Protein AF-A0ABD2MLT6-F1 (afdb_monomer)

pLDDT: mean 93.24, std 11.41, range [34.53, 98.81]

Secondary structure (DSSP, 8-state):
--SS---GGGSGGGTT-S--EE-SSS---TTT-EEEETTEEEE--EETTEE-GGGTTS-HHHHHHHHHHHHHHTS-TTS---------TTS---TTSSS---HHHHGGGTT---HHHHHH-

Radius of gyration: 16.27 Å; Cα contacts (8 Å, |Δi|>4): 148; chains: 1; bounding box: 44×30×43 Å

Organism: NCBI:txid559131

Foldseek 3Di:
DDDDPPDLCNFVVNVPDVWDWAFDDLAAAQAQQWADDPNDIDRGTDTGPDGPNVRHRPGNQVVLVVVVVVCVVVDDPVDDDDDDRDGPPPAFHDPVGGQDDDVVQLVVVPVDPPPVVSSND

InterPro domains:
  IPR000917 Sulfatase, N-terminal [PF00884] (14-111)
  IPR017850 Alkaline-phosphatase-like, core domain superfamily [G3DSA:3.40.720.10] (1-121)
  IPR017850 Alkaline-phosphatase-like, core domain superfamily [SSF53649] (8-119)
  IPR047115 Arylsulfatase B [PTHR10342] (4-121)

Structure (mmCIF, N/CA/C/O backbone):
data_AF-A0ABD2MLT6-F1
#
_entry.id   AF-A0ABD2MLT6-F1
#
loop_
_atom_site.group_PDB
_atom_site.id
_atom_site.type_symbol
_atom_site.label_atom_id
_atom_site.label_alt_id
_atom_site.label_comp_id
_atom_site.label_asym_id
_atom_site.label_entity_id
_atom_site.label_seq_id
_atom_site.pdbx_PDB_ins_code
_atom_site.Cartn_x
_atom_site.Cartn_y
_atom_site.Cartn_z
_atom_site.occupancy
_atom_site.B_iso_or_equiv
_atom_site.auth_seq_id
_atom_site.auth_comp_id
_atom_site.auth_asym_id
_atom_site.auth_atom_id
_atom_site.pdbx_PDB_model_num
ATOM 1 N N . MET A 1 1 ? 18.871 13.186 5.892 1.00 34.53 1 MET A N 1
ATOM 2 C CA . MET A 1 1 ? 17.819 14.080 6.422 1.00 34.53 1 MET A CA 1
ATOM 3 C C . MET A 1 1 ? 17.068 14.637 5.230 1.00 34.53 1 MET A C 1
ATOM 5 O O . MET A 1 1 ? 17.666 15.389 4.478 1.00 34.53 1 MET A O 1
ATOM 9 N N . ALA A 1 2 ? 15.818 14.238 5.018 1.00 37.19 2 ALA A N 1
ATOM 10 C CA . ALA A 1 2 ? 14.975 14.805 3.973 1.00 37.19 2 ALA A CA 1
ATOM 11 C C . ALA A 1 2 ? 13.515 14.880 4.432 1.00 37.19 2 ALA A C 1
ATOM 13 O O . ALA A 1 2 ? 13.012 13.946 5.052 1.00 37.19 2 ALA A O 1
ATOM 14 N N . SER A 1 3 ? 12.860 15.969 4.023 1.00 41.38 3 SER A N 1
ATOM 15 C CA . SER A 1 3 ? 11.417 16.247 4.054 1.00 41.38 3 SER A CA 1
ATOM 16 C C . SER A 1 3 ? 10.797 16.602 5.415 1.00 41.38 3 SER A C 1
ATOM 18 O O . SER A 1 3 ? 11.224 16.139 6.469 1.00 41.38 3 SER A O 1
ATOM 20 N N . GLY A 1 4 ? 9.829 17.527 5.385 1.00 46.88 4 GLY A N 1
ATOM 21 C CA . GLY A 1 4 ? 9.171 18.105 6.557 1.00 46.88 4 GLY A CA 1
ATOM 22 C C . GLY A 1 4 ? 8.715 17.035 7.543 1.00 46.88 4 GLY A C 1
ATOM 23 O O . GLY A 1 4 ? 8.157 16.019 7.146 1.00 46.88 4 GLY A O 1
ATOM 24 N N . LYS A 1 5 ? 8.995 17.258 8.831 1.00 55.12 5 LYS A N 1
ATOM 25 C CA . LYS A 1 5 ? 8.727 16.298 9.907 1.00 55.12 5 LYS A CA 1
ATOM 26 C C . LYS A 1 5 ? 7.278 15.809 9.816 1.00 55.12 5 LYS A C 1
ATOM 28 O O . LYS A 1 5 ? 6.364 16.549 10.178 1.00 55.12 5 LYS A O 1
ATOM 33 N N . LEU A 1 6 ? 7.084 14.576 9.349 1.00 67.62 6 LEU A N 1
ATOM 34 C CA . LEU A 1 6 ? 5.815 13.862 9.421 1.00 67.62 6 LEU A CA 1
ATOM 35 C C . LEU A 1 6 ? 5.472 13.723 10.906 1.00 67.62 6 LEU A C 1
ATOM 37 O O . LEU A 1 6 ? 6.044 12.908 11.629 1.00 67.62 6 LEU A O 1
ATOM 41 N N . GLN A 1 7 ? 4.617 14.618 11.397 1.00 83.75 7 GLN A N 1
ATOM 42 C CA . GLN A 1 7 ? 4.140 14.569 12.768 1.00 83.75 7 GLN A CA 1
ATOM 43 C C . GLN A 1 7 ? 3.046 13.520 12.857 1.00 83.75 7 GLN A C 1
ATOM 45 O O . GLN A 1 7 ? 2.227 13.378 11.951 1.00 83.75 7 GLN A O 1
ATOM 50 N N . LYS A 1 8 ? 2.991 12.829 13.994 1.00 89.25 8 LYS A N 1
ATOM 51 C CA . LYS A 1 8 ? 1.947 11.846 14.298 1.00 89.25 8 LYS A CA 1
ATOM 52 C C . LYS A 1 8 ? 0.540 12.398 14.024 1.00 89.25 8 LYS A C 1
ATOM 54 O O . LYS A 1 8 ? -0.285 11.704 13.447 1.00 89.25 8 LYS A O 1
ATOM 59 N N . THR A 1 9 ? 0.308 13.674 14.325 1.00 93.81 9 THR A N 1
ATOM 60 C CA . THR A 1 9 ? -0.954 14.398 14.093 1.00 93.81 9 THR A CA 1
ATOM 61 C C . THR A 1 9 ? -1.349 14.562 12.622 1.00 93.81 9 THR A C 1
ATOM 63 O O . THR A 1 9 ? -2.489 14.917 12.339 1.00 93.81 9 THR A O 1
ATOM 66 N N . TYR A 1 10 ? -0.447 14.328 11.668 1.00 93.81 10 TYR A N 1
ATOM 67 C CA . TYR A 1 10 ? -0.748 14.381 10.233 1.00 93.81 10 TYR A CA 1
ATOM 68 C C . TYR A 1 10 ? -1.042 13.005 9.630 1.00 93.81 10 TYR A C 1
ATOM 70 O O . TYR A 1 10 ? -1.421 12.929 8.467 1.00 93.81 10 TYR A O 1
ATOM 78 N N . THR A 1 11 ? -0.893 11.930 10.405 1.00 95.62 11 THR A N 1
ATOM 79 C CA . THR A 1 11 ? -1.120 10.562 9.923 1.00 95.62 11 THR A CA 1
ATOM 80 C C . THR A 1 11 ? -2.610 10.188 9.963 1.00 95.62 11 THR A C 1
ATOM 82 O O . THR A 1 11 ? -3.360 10.761 10.760 1.00 95.62 11 THR A O 1
ATOM 85 N N . PRO A 1 12 ? -3.070 9.235 9.129 1.00 97.38 12 PRO A N 1
ATOM 86 C CA . PRO A 1 12 ? -4.500 8.945 8.969 1.00 97.38 12 PRO A CA 1
ATOM 87 C C . PRO A 1 12 ? -5.226 8.582 10.270 1.00 97.38 12 PRO A C 1
ATOM 89 O O . PRO A 1 12 ? -6.322 9.087 10.521 1.00 97.38 12 PRO A O 1
ATOM 92 N N . THR A 1 13 ? -4.592 7.794 11.144 1.00 97.50 13 THR A N 1
ATOM 93 C CA . THR A 1 13 ? -5.177 7.370 12.431 1.00 97.50 13 THR A CA 1
ATOM 94 C C . THR A 1 13 ? -5.319 8.504 13.449 1.00 97.50 13 THR A C 1
ATOM 96 O O . THR A 1 13 ? -6.028 8.372 14.440 1.00 97.50 13 THR A O 1
ATOM 99 N N . PHE A 1 14 ? -4.712 9.664 13.183 1.00 96.88 14 PHE A N 1
ATOM 100 C CA . PHE A 1 14 ? -4.875 10.898 13.961 1.00 96.88 14 PHE A CA 1
ATOM 101 C C . PHE A 1 14 ? -5.743 11.935 13.238 1.00 96.88 14 PHE A C 1
ATOM 103 O O . PHE A 1 14 ? -5.838 13.082 13.676 1.00 96.88 14 PHE A O 1
ATOM 110 N N . ARG A 1 15 ? -6.374 11.546 12.122 1.00 96.75 15 ARG A N 1
ATOM 111 C CA . ARG A 1 15 ? -7.196 12.407 11.259 1.00 96.75 15 ARG A CA 1
ATOM 112 C C . ARG A 1 15 ? -8.547 11.784 10.898 1.00 96.75 15 ARG A C 1
ATOM 114 O O . ARG A 1 15 ? -9.131 12.150 9.885 1.00 96.75 15 ARG A O 1
ATOM 121 N N . GLY A 1 16 ? -9.057 10.908 11.765 1.00 97.25 16 GLY A N 1
ATOM 122 C CA . GLY A 1 16 ? -10.429 10.395 11.707 1.00 97.25 16 GLY A CA 1
ATOM 123 C C . GLY A 1 16 ? -10.591 9.010 11.083 1.00 97.25 16 GLY A C 1
ATOM 124 O O . GLY A 1 16 ? -11.723 8.567 10.935 1.00 97.25 16 GLY A O 1
ATOM 125 N N . PHE A 1 17 ? -9.501 8.323 10.727 1.00 98.31 17 PHE A N 1
ATOM 126 C CA . PHE A 1 17 ? -9.560 6.924 10.300 1.00 98.31 17 PHE A CA 1
ATOM 127 C C . PHE A 1 17 ? -9.300 5.985 11.480 1.00 98.31 17 PHE A C 1
ATOM 129 O O . PHE A 1 17 ? -8.280 6.120 12.149 1.00 98.31 17 PHE A O 1
ATOM 136 N N . ASP A 1 18 ? -10.168 4.995 11.690 1.00 97.94 18 ASP A N 1
ATOM 137 C CA . ASP A 1 18 ? -9.980 3.995 12.753 1.00 97.94 18 ASP A CA 1
ATOM 138 C C . ASP A 1 18 ? -8.798 3.054 12.482 1.00 97.94 18 ASP A C 1
ATOM 140 O O . ASP A 1 18 ? -8.146 2.580 13.408 1.00 97.94 18 ASP A O 1
ATOM 144 N N . SER A 1 19 ? -8.505 2.781 11.205 1.00 98.31 19 SER A N 1
ATOM 145 C CA . SER A 1 19 ? -7.336 2.000 10.795 1.00 98.31 19 SER A CA 1
ATOM 146 C C . SER A 1 19 ? -6.765 2.486 9.467 1.00 98.31 19 SER A C 1
ATOM 148 O O . SER A 1 19 ? -7.469 3.081 8.647 1.00 98.31 19 SER A O 1
ATOM 150 N N . HIS A 1 20 ? -5.484 2.210 9.241 1.00 98.44 20 HIS A N 1
ATOM 151 C CA . HIS A 1 20 ? -4.766 2.551 8.021 1.00 98.44 20 HIS A CA 1
ATOM 152 C C . HIS A 1 20 ? -3.850 1.406 7.580 1.00 98.44 20 HIS A C 1
ATOM 154 O O . HIS A 1 20 ? -3.107 0.833 8.372 1.00 98.44 20 HIS A O 1
ATOM 160 N N . LEU A 1 21 ? -3.865 1.099 6.284 1.00 98.69 21 LEU A N 1
ATOM 161 C CA . LEU A 1 21 ? -2.837 0.291 5.638 1.00 98.69 21 LEU A CA 1
ATOM 162 C C . LEU A 1 21 ? -2.450 0.982 4.334 1.00 98.69 21 LEU A C 1
ATOM 164 O O . LEU A 1 21 ? -3.302 1.161 3.466 1.00 98.69 21 LEU A O 1
ATOM 168 N N . GLY A 1 22 ? -1.194 1.387 4.210 1.00 97.94 22 GLY A N 1
ATOM 169 C CA . GLY A 1 22 ? -0.726 2.177 3.077 1.00 97.94 22 GLY A CA 1
ATOM 170 C C . GLY A 1 22 ? 0.615 2.828 3.369 1.00 97.94 22 GLY A C 1
ATOM 171 O O . GLY A 1 22 ? 1.297 2.454 4.312 1.00 97.94 22 GLY A O 1
ATOM 172 N N . PHE A 1 23 ? 0.992 3.802 2.559 1.00 96.44 23 PHE A N 1
ATOM 173 C CA . PHE A 1 23 ? 2.221 4.575 2.710 1.00 96.44 23 PHE A CA 1
ATOM 174 C C . PHE A 1 23 ? 1.856 6.052 2.924 1.00 96.44 23 PHE A C 1
ATOM 176 O O . PHE A 1 23 ? 0.719 6.461 2.665 1.00 96.44 23 PHE A O 1
ATOM 183 N N . TRP A 1 24 ? 2.772 6.847 3.473 1.00 94.56 24 TRP A N 1
ATOM 184 C CA . TRP A 1 24 ? 2.498 8.237 3.859 1.00 94.56 24 TRP A CA 1
ATOM 185 C C . TRP A 1 24 ? 3.016 9.258 2.858 1.00 94.56 24 TRP A C 1
ATOM 187 O O . TRP A 1 24 ? 2.481 10.368 2.798 1.00 94.56 24 TRP A O 1
ATOM 197 N N . ILE A 1 25 ? 4.061 8.924 2.105 1.00 91.19 25 ILE A N 1
ATOM 198 C CA . ILE A 1 25 ? 4.658 9.853 1.152 1.00 91.19 25 ILE A CA 1
ATOM 199 C C . ILE A 1 25 ? 4.054 9.693 -0.248 1.00 91.19 25 ILE A C 1
ATOM 201 O O . ILE A 1 25 ? 3.093 8.963 -0.446 1.00 91.19 25 ILE A O 1
ATOM 205 N N . GLY A 1 26 ? 4.550 10.448 -1.231 1.00 90.19 26 GLY A N 1
ATOM 206 C CA . GLY A 1 26 ? 3.887 10.549 -2.539 1.00 90.19 26 GLY A CA 1
ATOM 207 C C . GLY A 1 26 ? 4.010 9.316 -3.442 1.00 90.19 26 GLY A C 1
ATOM 208 O O . GLY A 1 26 ? 3.208 9.163 -4.355 1.00 90.19 26 GLY A O 1
ATOM 209 N N . HIS A 1 27 ? 5.010 8.458 -3.226 1.00 92.88 27 HIS A N 1
ATOM 210 C CA . HIS A 1 27 ? 5.228 7.238 -4.006 1.00 92.88 27 HIS A CA 1
ATOM 211 C C . HIS A 1 27 ? 6.170 6.281 -3.263 1.00 92.88 27 HIS A C 1
ATOM 213 O O . HIS A 1 27 ? 6.874 6.693 -2.343 1.00 92.88 27 HIS A O 1
ATOM 219 N N . GLN A 1 28 ? 6.204 5.026 -3.696 1.00 95.31 28 GLN A N 1
ATOM 220 C CA . GLN A 1 28 ? 7.143 3.984 -3.273 1.00 95.31 28 GLN A CA 1
ATOM 221 C C . GLN A 1 28 ? 7.260 2.933 -4.393 1.00 95.31 28 GLN A C 1
ATOM 223 O O . GLN A 1 28 ? 6.457 2.942 -5.333 1.00 95.31 28 GLN A O 1
ATOM 228 N N . ASP A 1 29 ? 8.207 1.997 -4.303 1.00 96.38 29 ASP A N 1
ATOM 229 C CA . ASP A 1 29 ? 8.153 0.778 -5.117 1.00 96.38 29 ASP A CA 1
ATOM 230 C C . ASP A 1 29 ? 6.934 -0.074 -4.732 1.00 96.38 29 ASP A C 1
ATOM 232 O O . ASP A 1 29 ? 6.490 -0.104 -3.583 1.00 96.38 29 ASP A O 1
ATOM 236 N N . TYR A 1 30 ? 6.376 -0.774 -5.717 1.00 97.44 30 TYR A N 1
ATOM 237 C CA . TYR A 1 30 ? 5.130 -1.510 -5.540 1.00 97.44 30 TYR A CA 1
ATOM 238 C C . TYR A 1 30 ? 5.293 -2.822 -4.769 1.00 97.44 30 TYR A C 1
ATOM 240 O O . TYR A 1 30 ? 4.277 -3.347 -4.318 1.00 97.44 30 TYR A O 1
ATOM 248 N N . ASN A 1 31 ? 6.502 -3.374 -4.649 1.00 97.06 31 ASN A N 1
ATOM 249 C CA . ASN A 1 31 ? 6.751 -4.689 -4.056 1.00 97.06 31 ASN A CA 1
ATOM 250 C C . ASN A 1 31 ? 7.580 -4.595 -2.777 1.00 97.06 31 ASN A C 1
ATOM 252 O O . ASN A 1 31 ? 7.235 -5.229 -1.780 1.00 97.06 31 ASN A O 1
ATOM 256 N N . ASP A 1 32 ? 8.688 -3.851 -2.797 1.00 95.88 32 ASP A N 1
ATOM 257 C CA . ASP A 1 32 ? 9.561 -3.728 -1.623 1.00 95.88 32 ASP A CA 1
ATOM 258 C C . ASP A 1 32 ? 9.106 -2.639 -0.642 1.00 95.88 32 ASP A C 1
ATOM 260 O O . ASP A 1 32 ? 9.486 -2.685 0.535 1.00 95.88 32 ASP A O 1
ATOM 264 N N . HIS A 1 33 ? 8.241 -1.732 -1.116 1.00 97.06 33 HIS A N 1
ATOM 265 C CA . HIS A 1 33 ? 7.618 -0.639 -0.370 1.00 97.06 33 HIS A CA 1
ATOM 266 C C . HIS A 1 33 ? 8.586 0.411 0.182 1.00 97.06 33 HIS A C 1
ATOM 268 O O . HIS A 1 33 ? 8.281 1.167 1.113 1.00 97.06 33 HIS A O 1
ATOM 274 N N . THR A 1 34 ? 9.794 0.447 -0.3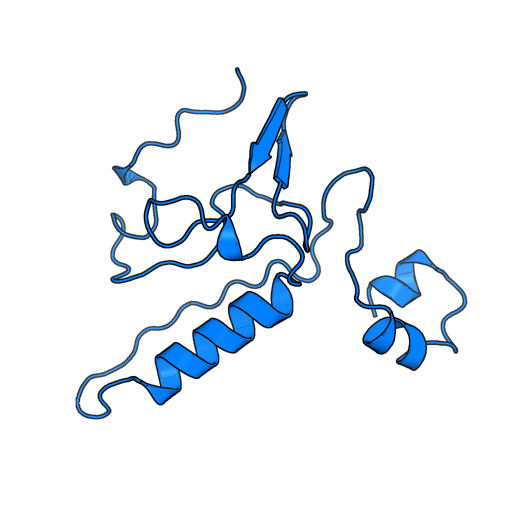65 1.00 95.88 34 THR A N 1
ATOM 275 C CA . THR A 1 34 ? 10.747 1.511 -0.100 1.00 95.88 34 THR A CA 1
ATOM 276 C C . THR A 1 34 ? 10.443 2.703 -0.982 1.00 95.88 34 THR A C 1
ATOM 278 O O . THR A 1 34 ? 9.984 2.569 -2.117 1.00 95.88 34 THR A O 1
ATOM 281 N N . SER A 1 35 ? 10.706 3.889 -0.460 1.00 93.94 35 SER A N 1
ATOM 282 C CA . SER A 1 35 ? 10.586 5.115 -1.220 1.00 93.94 35 SER A CA 1
ATOM 283 C C . SER A 1 35 ? 11.911 5.852 -1.277 1.00 93.94 35 SER A C 1
ATOM 285 O O . SER A 1 35 ? 12.627 5.960 -0.273 1.00 93.94 35 SER A O 1
ATOM 287 N N . GLU A 1 36 ? 12.218 6.357 -2.467 1.00 91.06 36 GLU A N 1
ATOM 288 C CA . GLU A 1 36 ? 13.347 7.232 -2.731 1.00 91.06 36 GLU A CA 1
ATOM 289 C C . GLU A 1 36 ? 12.904 8.701 -2.639 1.00 91.06 36 GLU A C 1
ATOM 291 O O . GLU A 1 36 ? 12.030 9.173 -3.365 1.00 91.06 36 GLU A O 1
ATOM 296 N N . SER A 1 37 ? 13.537 9.473 -1.753 1.00 82.38 37 SER A N 1
ATOM 2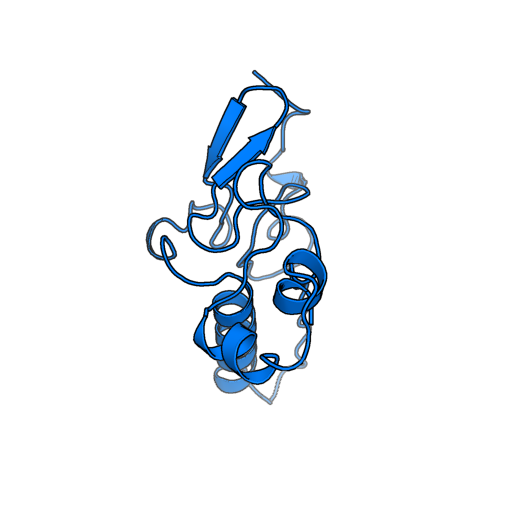97 C CA . SER A 1 37 ? 13.297 10.914 -1.652 1.00 82.38 37 SER A CA 1
ATOM 298 C C . SER A 1 37 ? 14.568 11.670 -1.287 1.00 82.38 37 SER A C 1
ATOM 300 O O . SER A 1 37 ? 15.207 11.379 -0.273 1.00 82.38 37 SER A O 1
ATOM 302 N N . ASN A 1 38 ? 14.924 12.675 -2.097 1.00 80.56 38 ASN A N 1
ATOM 303 C CA . ASN A 1 38 ? 16.054 13.588 -1.870 1.00 80.56 38 ASN A CA 1
ATOM 304 C C . ASN A 1 38 ? 17.369 12.869 -1.490 1.00 80.56 38 ASN A C 1
ATOM 306 O O . ASN A 1 38 ? 18.042 13.252 -0.532 1.00 80.56 38 ASN A O 1
ATOM 310 N N . GLY A 1 39 ? 17.709 11.792 -2.208 1.00 79.88 39 GLY A N 1
ATOM 311 C CA . GLY A 1 39 ? 18.928 11.007 -1.969 1.00 79.88 39 GLY A CA 1
ATOM 312 C C . GLY A 1 39 ? 18.891 10.127 -0.714 1.00 79.88 39 GLY A C 1
ATOM 313 O O . GLY A 1 39 ? 19.924 9.609 -0.298 1.00 79.88 39 GLY A O 1
ATOM 314 N N . THR A 1 40 ? 17.722 9.954 -0.093 1.00 85.31 40 THR A N 1
ATOM 315 C CA . THR A 1 40 ? 17.509 9.038 1.034 1.00 85.31 40 THR A CA 1
ATOM 316 C C . THR A 1 40 ? 16.460 7.989 0.703 1.00 85.31 40 THR A C 1
ATOM 318 O O . THR A 1 40 ? 15.589 8.220 -0.131 1.00 85.31 40 THR A O 1
ATOM 321 N N . TRP A 1 41 ? 16.581 6.837 1.358 1.00 90.06 41 TRP A N 1
ATOM 322 C CA . TRP A 1 41 ? 15.784 5.645 1.098 1.00 90.06 41 TRP A CA 1
ATOM 323 C C . TRP A 1 41 ? 15.255 5.078 2.410 1.00 90.06 41 TRP A C 1
ATOM 325 O O . TRP A 1 41 ? 15.968 5.068 3.419 1.00 90.06 41 TRP A O 1
ATOM 335 N N . GLY A 1 42 ? 14.019 4.592 2.403 1.00 93.75 42 GLY A N 1
ATOM 336 C CA . GLY A 1 42 ? 13.423 3.956 3.573 1.00 93.75 42 GLY A CA 1
ATOM 337 C C . GLY A 1 42 ? 12.106 3.261 3.259 1.00 93.75 42 GLY A C 1
ATOM 338 O O . GLY A 1 42 ? 11.423 3.621 2.307 1.00 93.75 42 GLY A O 1
ATOM 339 N N . LEU A 1 43 ? 11.763 2.261 4.071 1.00 96.25 43 LEU A N 1
ATOM 340 C CA . LEU A 1 43 ? 10.456 1.606 4.040 1.00 96.25 43 LEU A CA 1
ATOM 341 C C . LEU A 1 43 ? 9.374 2.598 4.483 1.00 96.25 43 LEU A C 1
ATOM 343 O O . LEU A 1 43 ? 9.464 3.122 5.597 1.00 96.25 43 LEU A O 1
ATOM 347 N N . ASP A 1 44 ? 8.354 2.806 3.648 1.00 96.12 44 ASP A N 1
ATOM 348 C CA . ASP A 1 44 ? 7.250 3.724 3.956 1.00 96.12 44 ASP A CA 1
ATOM 349 C C . ASP A 1 44 ? 5.901 3.027 4.175 1.00 96.12 44 ASP A C 1
ATOM 351 O O . ASP A 1 44 ? 4.983 3.647 4.701 1.00 96.12 44 ASP A O 1
ATOM 355 N N . MET A 1 45 ? 5.765 1.734 3.861 1.00 97.88 45 MET A N 1
ATOM 356 C CA . MET A 1 45 ? 4.519 1.010 4.138 1.00 97.88 45 MET A CA 1
ATOM 357 C C . MET A 1 45 ? 4.245 0.879 5.638 1.00 97.88 45 MET A C 1
ATOM 359 O O . MET A 1 45 ? 5.084 0.433 6.432 1.00 97.88 45 MET A O 1
ATOM 363 N N . ARG A 1 46 ? 3.011 1.207 6.006 1.00 97.94 46 ARG A N 1
ATOM 364 C CA . ARG A 1 46 ? 2.484 1.264 7.360 1.00 97.94 46 ARG A CA 1
ATOM 365 C C . ARG A 1 46 ? 1.266 0.384 7.526 1.00 97.94 46 ARG A C 1
ATOM 367 O O . ARG A 1 46 ? 0.389 0.341 6.664 1.00 97.94 46 ARG A O 1
ATOM 374 N N . LYS A 1 47 ? 1.191 -0.240 8.696 1.00 98.19 47 LYS A N 1
ATOM 375 C CA . LYS A 1 47 ? -0.057 -0.679 9.311 1.00 98.19 47 LYS A CA 1
ATOM 376 C C . LYS A 1 47 ? -0.256 0.213 10.527 1.00 98.19 47 LYS A C 1
ATOM 378 O O . LYS A 1 47 ? 0.503 0.141 11.489 1.00 98.19 47 LYS A O 1
ATOM 383 N N . ASP A 1 48 ? -1.226 1.108 10.425 1.00 97.38 48 ASP A N 1
ATOM 384 C CA . ASP A 1 48 ? -1.457 2.192 11.368 1.00 97.38 48 ASP A CA 1
ATOM 385 C C . ASP A 1 48 ? -0.192 3.045 11.556 1.00 97.38 48 ASP A C 1
ATOM 387 O O . ASP A 1 48 ? 0.213 3.754 10.634 1.00 97.38 48 ASP A O 1
ATOM 391 N N . MET A 1 49 ? 0.446 2.982 12.726 1.00 96.44 49 MET A N 1
ATOM 392 C CA . MET A 1 49 ? 1.686 3.716 13.015 1.00 96.44 49 MET A CA 1
ATOM 393 C C . MET A 1 49 ? 2.954 2.881 12.795 1.00 96.44 49 MET A C 1
ATOM 395 O O . MET A 1 49 ? 4.052 3.442 12.690 1.00 96.44 49 MET A O 1
ATOM 399 N N . ASP A 1 50 ? 2.814 1.562 12.700 1.00 97.12 50 ASP A N 1
ATOM 400 C CA . ASP A 1 50 ? 3.926 0.624 12.628 1.00 97.12 50 ASP A CA 1
ATOM 401 C C . ASP A 1 50 ? 4.348 0.364 11.185 1.00 97.12 50 ASP A C 1
ATOM 403 O O . ASP A 1 50 ? 3.554 0.454 10.251 1.00 97.12 50 ASP A O 1
ATOM 407 N N . LEU A 1 51 ? 5.623 0.024 10.991 1.00 97.00 51 LEU A N 1
ATOM 408 C CA . LEU A 1 51 ? 6.130 -0.399 9.686 1.00 97.00 51 LEU A CA 1
ATOM 409 C C . LEU A 1 51 ? 5.589 -1.790 9.336 1.00 97.00 51 LEU A C 1
ATOM 411 O O . LEU A 1 51 ? 5.825 -2.747 10.075 1.00 97.00 51 LEU A O 1
ATOM 415 N N . ALA A 1 52 ? 4.953 -1.930 8.174 1.00 98.00 52 ALA A N 1
ATOM 416 C CA . ALA A 1 52 ? 4.403 -3.202 7.700 1.00 98.00 52 ALA A CA 1
ATOM 417 C C . ALA A 1 52 ? 5.460 -4.037 6.954 1.00 98.00 52 ALA A C 1
ATOM 419 O O . ALA A 1 52 ? 5.364 -4.302 5.754 1.00 98.00 52 ALA A O 1
ATOM 420 N N . LYS A 1 53 ? 6.516 -4.431 7.672 1.00 97.69 53 LYS A N 1
ATOM 421 C CA . LYS A 1 53 ? 7.650 -5.200 7.119 1.00 97.69 53 LYS A CA 1
ATOM 422 C C . LYS A 1 53 ? 7.232 -6.565 6.557 1.00 97.69 53 LYS A C 1
ATOM 424 O O . LYS A 1 53 ? 7.884 -7.085 5.659 1.00 97.69 53 LYS A O 1
ATOM 429 N N . ASP A 1 54 ? 6.140 -7.129 7.065 1.00 98.12 54 ASP A N 1
ATOM 430 C CA . ASP A 1 54 ? 5.537 -8.398 6.639 1.00 98.12 54 ASP A CA 1
ATOM 431 C C . ASP A 1 54 ? 4.917 -8.356 5.228 1.00 98.12 54 ASP A C 1
ATOM 433 O O . ASP A 1 54 ? 4.517 -9.391 4.679 1.00 98.12 54 ASP A O 1
ATOM 437 N N . LEU A 1 55 ? 4.816 -7.163 4.635 1.00 98.31 55 LEU A N 1
ATOM 438 C CA . LEU A 1 55 ? 4.280 -6.956 3.292 1.00 98.31 55 LEU A CA 1
ATOM 439 C C . LEU A 1 55 ? 5.350 -6.868 2.202 1.00 98.31 55 LEU A C 1
ATOM 441 O O . LEU A 1 55 ? 5.002 -6.781 1.026 1.00 98.31 55 LEU A O 1
ATOM 445 N N . HIS A 1 56 ? 6.630 -6.928 2.568 1.00 97.88 56 HIS A N 1
ATOM 446 C CA . HIS A 1 56 ? 7.724 -6.928 1.604 1.00 97.88 56 HIS A CA 1
ATOM 447 C C . HIS A 1 56 ? 7.575 -8.059 0.571 1.00 97.88 56 HIS A C 1
ATOM 449 O O . HIS A 1 56 ? 7.240 -9.196 0.911 1.00 97.88 56 HIS A O 1
ATOM 455 N N . GLY A 1 57 ? 7.819 -7.733 -0.698 1.00 97.12 57 GLY A N 1
ATOM 456 C CA . GLY A 1 57 ? 7.706 -8.646 -1.835 1.00 97.12 57 GLY A CA 1
ATOM 457 C C . GLY A 1 57 ? 6.275 -8.871 -2.336 1.00 97.12 57 GLY A C 1
ATOM 458 O O . GLY A 1 57 ? 6.083 -9.639 -3.276 1.00 97.12 57 GLY A O 1
ATOM 459 N N . LYS A 1 58 ? 5.266 -8.227 -1.737 1.00 97.94 58 LYS A N 1
ATOM 460 C CA . LYS A 1 58 ? 3.863 -8.326 -2.168 1.00 97.94 58 LYS A CA 1
ATOM 461 C C . LYS A 1 58 ? 3.459 -7.073 -2.940 1.00 97.94 58 LYS A C 1
ATOM 463 O O . LYS A 1 58 ? 3.748 -5.963 -2.507 1.00 97.94 58 LYS A O 1
ATOM 468 N N . TYR A 1 59 ? 2.747 -7.256 -4.048 1.00 97.94 59 TYR A N 1
ATOM 469 C CA . TYR A 1 59 ? 2.344 -6.164 -4.931 1.00 97.94 59 TYR A CA 1
ATOM 470 C C . TYR A 1 59 ? 1.309 -5.237 -4.266 1.00 97.94 59 TYR A C 1
ATOM 472 O O . TYR A 1 59 ? 0.271 -5.690 -3.785 1.00 97.94 59 TYR A O 1
ATOM 480 N N . SER A 1 60 ? 1.581 -3.929 -4.252 1.00 97.81 60 SER A N 1
ATOM 481 C CA . SER A 1 60 ? 0.796 -2.904 -3.540 1.00 97.81 60 SER A CA 1
ATOM 482 C C . SER A 1 60 ? -0.677 -2.888 -3.935 1.00 97.81 60 SER A C 1
ATOM 484 O O . SER A 1 60 ? -1.542 -2.781 -3.067 1.00 97.81 60 SER A O 1
ATOM 486 N N . THR A 1 61 ? -0.979 -3.032 -5.228 1.00 97.94 61 THR A N 1
ATOM 487 C CA . THR A 1 61 ? -2.367 -3.068 -5.711 1.00 97.94 61 THR A CA 1
ATOM 488 C C . THR A 1 61 ? -3.132 -4.214 -5.056 1.00 97.94 61 THR A C 1
ATOM 490 O O . THR A 1 61 ? -4.187 -3.977 -4.473 1.00 97.94 61 THR A O 1
ATOM 493 N N . ASP A 1 62 ? -2.550 -5.414 -5.040 1.00 98.31 62 ASP A N 1
ATOM 494 C CA . ASP A 1 62 ? -3.179 -6.594 -4.447 1.00 98.31 62 ASP A CA 1
ATOM 495 C C . ASP A 1 62 ? -3.295 -6.463 -2.921 1.00 98.31 62 ASP A C 1
ATOM 497 O O . ASP A 1 62 ? -4.319 -6.831 -2.351 1.00 98.31 62 ASP A O 1
ATOM 501 N N . ILE A 1 63 ? -2.287 -5.898 -2.240 1.00 98.56 63 ILE A N 1
ATOM 502 C CA . ILE A 1 63 ? -2.350 -5.622 -0.792 1.00 98.56 63 ILE A CA 1
ATOM 503 C C . ILE A 1 63 ? -3.565 -4.749 -0.467 1.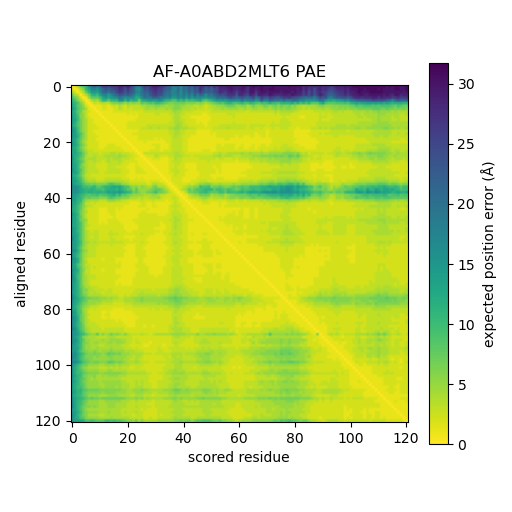00 98.56 63 ILE A C 1
ATOM 505 O O . ILE A 1 63 ? -4.347 -5.090 0.425 1.00 98.56 63 ILE A O 1
ATOM 509 N N . PHE A 1 64 ? -3.720 -3.620 -1.163 1.00 98.62 64 PHE A N 1
ATOM 510 C CA . PHE A 1 64 ? -4.781 -2.658 -0.866 1.00 98.62 64 PHE A CA 1
ATOM 511 C C . PHE A 1 64 ? -6.158 -3.221 -1.212 1.00 98.62 64 PHE A C 1
ATOM 513 O O . PHE A 1 64 ? -7.080 -3.087 -0.408 1.00 98.62 64 PHE A O 1
ATOM 520 N N . THR A 1 65 ? -6.284 -3.927 -2.341 1.00 98.62 65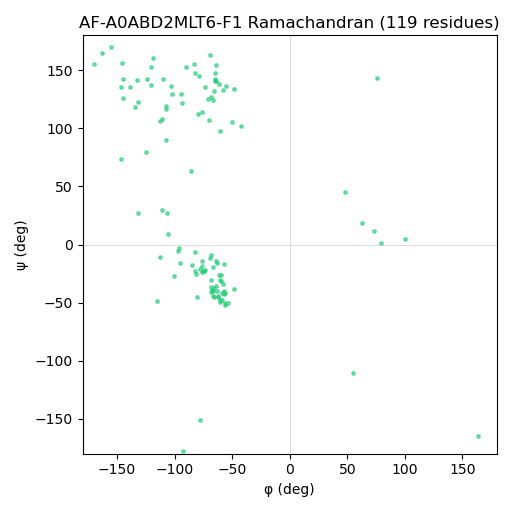 THR A N 1
ATOM 521 C CA . THR A 1 65 ? -7.524 -4.621 -2.708 1.00 98.62 65 THR A CA 1
ATOM 522 C C . THR A 1 65 ? -7.891 -5.674 -1.666 1.00 98.62 65 THR A C 1
ATOM 524 O O . THR A 1 65 ? -9.006 -5.657 -1.149 1.00 98.62 65 THR A O 1
ATOM 527 N N . ASN A 1 66 ? -6.953 -6.542 -1.278 1.00 98.69 66 ASN A N 1
ATOM 528 C CA . ASN A 1 66 ? -7.211 -7.594 -0.294 1.00 98.69 66 ASN A CA 1
ATOM 529 C C . ASN A 1 66 ? -7.555 -7.021 1.086 1.00 98.69 66 ASN A C 1
ATOM 531 O O . ASN A 1 66 ? -8.407 -7.567 1.787 1.00 98.69 66 ASN A O 1
ATOM 535 N N . ARG A 1 67 ? -6.935 -5.901 1.487 1.00 98.62 67 ARG A N 1
ATOM 536 C CA . ARG A 1 67 ? -7.306 -5.209 2.728 1.00 98.62 67 ARG A CA 1
ATOM 537 C C . ARG A 1 67 ? -8.709 -4.621 2.640 1.00 98.62 67 ARG A C 1
ATOM 539 O O . ARG A 1 67 ? -9.450 -4.767 3.605 1.00 98.62 67 ARG A O 1
ATOM 546 N N . ALA A 1 68 ? -9.066 -3.982 1.528 1.00 98.75 68 ALA A N 1
ATOM 547 C CA . ALA A 1 68 ? -10.400 -3.424 1.326 1.00 98.75 68 ALA A CA 1
ATOM 548 C C . ALA A 1 68 ? -11.477 -4.517 1.383 1.00 98.75 68 ALA A C 1
ATOM 550 O O . ALA A 1 68 ? -12.432 -4.378 2.142 1.00 98.75 68 ALA A O 1
ATOM 551 N N . VAL A 1 69 ? -11.273 -5.631 0.668 1.00 98.81 69 VAL A N 1
ATOM 552 C CA . VAL A 1 69 ? -12.156 -6.809 0.714 1.00 98.81 69 VAL A CA 1
ATOM 553 C C . VAL A 1 69 ? -12.290 -7.319 2.145 1.00 98.81 69 VAL A C 1
ATOM 555 O O . VAL A 1 69 ? -13.399 -7.412 2.651 1.00 98.81 69 VAL A O 1
ATOM 558 N N . LYS A 1 70 ? -11.170 -7.531 2.849 1.00 98.56 70 LYS A N 1
ATOM 559 C CA . LYS A 1 70 ? -11.197 -7.983 4.244 1.00 98.56 70 LYS A CA 1
ATOM 560 C C . LYS A 1 70 ? -11.960 -7.029 5.166 1.00 98.56 70 LYS A C 1
ATOM 562 O O . LYS A 1 70 ? -12.679 -7.490 6.040 1.00 98.56 70 LYS A O 1
ATOM 567 N N . VAL A 1 71 ? -11.790 -5.714 5.005 1.00 98.50 71 VAL A N 1
ATOM 568 C CA . VAL A 1 71 ? -12.537 -4.726 5.801 1.00 98.50 71 VAL A CA 1
ATOM 569 C C . VAL A 1 71 ? -14.032 -4.856 5.542 1.00 98.50 71 VAL A C 1
ATOM 571 O O . VAL A 1 71 ? -14.786 -4.856 6.501 1.00 98.50 71 VAL A O 1
ATOM 574 N N . ILE A 1 72 ? -14.452 -4.993 4.283 1.00 98.56 72 ILE A N 1
ATOM 575 C CA . ILE A 1 72 ? -15.865 -5.140 3.914 1.00 98.56 72 ILE A CA 1
ATOM 576 C C . ILE A 1 72 ? -16.445 -6.455 4.454 1.00 98.56 72 ILE A C 1
ATOM 578 O O . ILE A 1 72 ? -17.539 -6.445 5.014 1.00 98.56 72 ILE A O 1
ATOM 582 N N . ASP A 1 73 ? -15.715 -7.562 4.312 1.00 98.44 73 ASP A N 1
ATOM 583 C CA . ASP A 1 73 ? -16.158 -8.892 4.742 1.00 98.44 73 ASP A CA 1
ATOM 584 C C . ASP A 1 73 ? -16.287 -8.995 6.268 1.00 98.44 73 ASP A C 1
ATOM 586 O O . ASP A 1 73 ? -17.247 -9.580 6.770 1.00 98.44 73 ASP A O 1
ATOM 590 N N . ASP A 1 74 ? -15.342 -8.401 7.003 1.00 98.19 74 ASP A N 1
ATOM 591 C CA . ASP A 1 74 ? -15.321 -8.412 8.469 1.00 98.19 74 ASP A CA 1
ATOM 592 C C . ASP A 1 74 ? -16.238 -7.331 9.090 1.00 98.19 74 ASP A C 1
ATOM 594 O O . ASP A 1 74 ? -16.371 -7.270 10.316 1.00 98.19 74 ASP A O 1
ATOM 598 N N . HIS A 1 75 ? -16.839 -6.442 8.286 1.00 98.25 75 HIS A N 1
ATOM 599 C CA . HIS A 1 75 ? -17.588 -5.285 8.787 1.00 98.25 75 HIS A CA 1
ATOM 600 C C . HIS A 1 75 ? -18.945 -5.665 9.394 1.00 98.25 75 HIS A C 1
ATOM 602 O O . HIS A 1 75 ? -19.739 -6.409 8.814 1.00 98.25 75 HIS A O 1
ATOM 608 N N . ASP A 1 76 ? -19.245 -5.070 10.548 1.00 97.75 76 ASP A N 1
ATOM 609 C CA . ASP A 1 76 ? -20.546 -5.171 11.210 1.00 97.75 76 ASP A CA 1
ATOM 610 C C . ASP A 1 76 ? -21.615 -4.409 10.412 1.00 97.75 76 ASP A C 1
ATOM 612 O O . ASP A 1 76 ? -21.660 -3.177 10.417 1.00 97.75 76 ASP A O 1
ATOM 616 N N . LYS A 1 77 ? -22.498 -5.156 9.743 1.00 96.44 77 LYS A N 1
ATOM 617 C CA . LYS A 1 77 ? -23.522 -4.622 8.829 1.00 96.44 77 LYS A CA 1
ATOM 618 C C . LYS A 1 77 ? -24.558 -3.723 9.510 1.00 96.44 77 LYS A C 1
ATOM 620 O O . LYS A 1 77 ? -25.227 -2.967 8.810 1.00 96.44 77 LYS A O 1
ATOM 625 N N . GLU A 1 78 ? -24.663 -3.759 10.839 1.00 98.38 78 GLU A N 1
ATOM 626 C CA . GLU A 1 78 ? -25.545 -2.872 11.609 1.00 98.38 78 GLU A CA 1
ATOM 627 C C . GLU A 1 78 ? -24.989 -1.441 11.731 1.00 98.38 78 GLU A C 1
ATOM 629 O O . GLU A 1 78 ? -25.712 -0.514 12.101 1.00 98.38 78 GLU A O 1
ATOM 634 N N . LYS A 1 79 ? -23.704 -1.226 11.412 1.00 98.00 79 LYS A N 1
ATOM 635 C CA . LYS A 1 79 ? -23.059 0.094 11.420 1.00 98.00 79 LYS A CA 1
ATOM 636 C C . LYS A 1 79 ? -22.758 0.550 9.988 1.00 98.00 79 LYS A C 1
ATOM 638 O O . LYS A 1 79 ? -22.343 -0.265 9.168 1.00 98.00 79 LYS A O 1
ATOM 643 N N . PRO A 1 80 ? -22.894 1.843 9.645 1.00 98.25 80 PRO A N 1
ATOM 644 C CA . PRO A 1 80 ? -22.416 2.336 8.356 1.00 98.25 80 PRO A CA 1
ATOM 645 C C . PRO A 1 80 ? -20.886 2.217 8.256 1.00 98.25 80 PRO A C 1
ATOM 647 O O . PRO A 1 80 ? -20.175 2.456 9.232 1.00 98.25 80 PRO A O 1
ATOM 650 N N . LEU A 1 81 ? -20.382 1.875 7.067 1.00 98.19 81 LEU A N 1
ATOM 651 C CA . LEU A 1 81 ? -18.950 1.813 6.766 1.00 98.19 81 LEU A CA 1
ATOM 652 C C . LEU A 1 81 ? -18.518 3.049 5.974 1.00 98.19 81 LEU A C 1
ATOM 654 O O . LEU A 1 81 ? -19.085 3.348 4.923 1.00 98.19 81 LEU A O 1
ATOM 658 N N . PHE A 1 82 ? -17.455 3.707 6.431 1.00 98.38 82 PHE A N 1
ATOM 659 C CA . PHE A 1 82 ? -16.670 4.624 5.612 1.00 98.38 82 PHE A CA 1
ATOM 660 C C . PHE A 1 82 ? -15.322 3.975 5.285 1.00 98.38 82 PHE A C 1
ATOM 662 O O . PHE A 1 82 ? -14.545 3.659 6.183 1.00 98.38 82 PHE A O 1
ATOM 669 N N . LEU A 1 83 ? -15.043 3.778 3.996 1.00 98.56 83 LEU A N 1
ATOM 670 C CA . LEU A 1 83 ? -13.798 3.187 3.511 1.00 98.56 83 LEU A CA 1
ATOM 671 C C . LEU A 1 83 ? -13.223 4.048 2.384 1.00 98.56 83 LEU A C 1
ATOM 673 O O . LEU A 1 83 ? -13.868 4.255 1.359 1.00 98.56 83 LEU A O 1
ATOM 677 N N . TYR A 1 84 ? -11.989 4.516 2.567 1.00 98.56 84 TYR A N 1
ATOM 678 C CA . TYR A 1 84 ? -11.232 5.233 1.544 1.00 98.56 84 TYR A CA 1
ATOM 679 C C . TYR A 1 84 ? -10.113 4.340 1.007 1.00 98.56 84 TYR A C 1
ATOM 681 O O . TYR A 1 84 ? -9.208 3.962 1.751 1.00 98.56 84 TYR A O 1
ATOM 689 N N . VAL A 1 85 ? -10.175 4.006 -0.284 1.00 98.25 85 VAL A N 1
ATOM 690 C CA . VAL A 1 85 ? -9.169 3.178 -0.964 1.00 98.25 85 VAL A CA 1
ATOM 691 C C . VAL A 1 85 ? -8.427 4.036 -1.982 1.00 98.25 85 VAL A C 1
ATOM 693 O O . VAL A 1 85 ? -8.967 4.378 -3.032 1.00 98.25 85 VAL A O 1
ATOM 696 N N . ALA A 1 86 ? -7.181 4.379 -1.666 1.00 97.50 86 ALA A N 1
ATOM 697 C CA . ALA A 1 86 ? -6.300 5.157 -2.531 1.00 97.50 86 ALA A CA 1
ATOM 698 C C . ALA A 1 86 ? -5.207 4.255 -3.111 1.00 97.50 86 ALA A C 1
ATOM 700 O O . ALA A 1 86 ? -4.148 4.079 -2.508 1.00 97.50 86 ALA A O 1
ATOM 701 N N . HIS A 1 87 ? -5.468 3.643 -4.266 1.00 97.50 87 HIS A N 1
ATOM 702 C CA . HIS A 1 87 ? -4.450 2.845 -4.947 1.00 97.50 87 HIS A CA 1
ATOM 703 C C . HIS A 1 87 ? -3.263 3.711 -5.392 1.00 97.50 87 HIS A C 1
ATOM 705 O O . HIS A 1 87 ? -3.448 4.820 -5.885 1.00 97.50 87 HIS A O 1
ATOM 711 N N . ALA A 1 88 ? -2.046 3.168 -5.263 1.00 95.44 88 ALA A N 1
ATOM 712 C CA . ALA A 1 88 ? -0.849 3.764 -5.862 1.00 95.44 88 ALA A CA 1
ATOM 713 C C . ALA A 1 88 ? -0.880 3.666 -7.395 1.00 95.44 88 ALA A C 1
ATOM 715 O O . ALA A 1 88 ? -0.451 4.589 -8.086 1.00 95.44 88 ALA A O 1
ATOM 716 N N . ALA A 1 89 ? -1.415 2.555 -7.919 1.00 94.75 89 ALA A N 1
ATOM 717 C CA . ALA A 1 89 ? -1.602 2.361 -9.350 1.00 94.75 89 ALA A CA 1
ATOM 718 C C . ALA A 1 89 ? -2.481 3.479 -9.931 1.00 94.75 89 ALA A C 1
ATOM 720 O O . ALA A 1 89 ? -3.526 3.802 -9.376 1.00 94.75 89 ALA A O 1
ATOM 721 N N . VAL A 1 90 ? -2.118 4.100 -11.050 1.00 94.75 90 VAL A N 1
ATOM 722 C CA . VAL A 1 90 ? -1.039 3.756 -12.004 1.00 94.75 90 VAL A CA 1
ATOM 723 C C . VAL A 1 90 ? 0.174 4.700 -11.924 1.00 94.75 90 VAL A C 1
ATOM 725 O O . VAL A 1 90 ? 0.861 4.918 -12.921 1.00 94.75 90 VAL A O 1
ATOM 728 N N . HIS A 1 91 ? 0.428 5.312 -10.762 1.00 95.12 91 HIS A N 1
ATOM 729 C CA . HIS A 1 91 ? 1.543 6.246 -10.584 1.00 95.12 91 HIS A CA 1
ATOM 730 C C . HIS A 1 91 ? 2.900 5.551 -10.758 1.00 95.12 91 HIS A C 1
ATOM 732 O O . HIS A 1 91 ? 3.038 4.349 -10.511 1.00 95.12 91 HIS A O 1
ATOM 738 N N . SER A 1 92 ? 3.927 6.312 -11.137 1.00 94.56 92 SER A N 1
ATOM 739 C CA . SER A 1 92 ? 5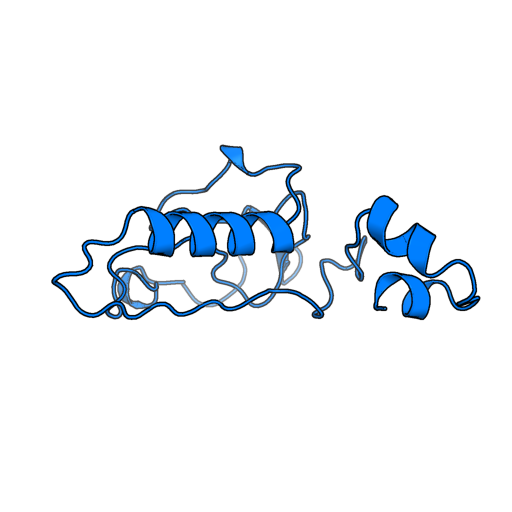.279 5.773 -11.203 1.00 94.56 92 SER A CA 1
ATOM 740 C C . SER A 1 92 ? 5.804 5.358 -9.822 1.00 94.56 92 SER A C 1
ATOM 742 O O . SER A 1 92 ? 5.579 6.055 -8.831 1.00 94.56 92 SER A O 1
ATOM 744 N N . GLY A 1 93 ? 6.522 4.239 -9.763 1.00 94.25 93 GLY A N 1
ATOM 745 C CA . GLY A 1 93 ? 7.295 3.830 -8.590 1.00 94.25 93 GLY A CA 1
ATOM 746 C C . GLY A 1 93 ? 8.616 4.595 -8.470 1.00 94.25 93 GLY A C 1
ATOM 747 O O . GLY A 1 93 ? 8.744 5.729 -8.938 1.00 94.25 93 GLY A O 1
ATOM 748 N N . ASN A 1 94 ? 9.613 3.952 -7.863 1.00 94.56 94 ASN A N 1
ATOM 749 C CA . ASN A 1 94 ? 10.967 4.494 -7.749 1.00 94.56 94 ASN A CA 1
ATOM 750 C C . ASN A 1 94 ? 11.685 4.545 -9.113 1.00 94.56 94 ASN A C 1
ATOM 752 O O . ASN A 1 94 ? 11.316 3.860 -10.069 1.00 94.56 94 ASN A O 1
ATOM 756 N N . SER A 1 95 ? 12.767 5.322 -9.190 1.00 92.50 95 SER A N 1
ATOM 757 C CA . SER A 1 95 ? 13.510 5.591 -10.433 1.00 92.50 95 SER A CA 1
ATOM 758 C C . SER A 1 95 ? 14.045 4.337 -11.150 1.00 92.50 95 SER A C 1
ATOM 760 O O . SER A 1 95 ? 14.062 4.293 -12.380 1.00 92.50 95 SER A O 1
ATOM 762 N N . TYR A 1 96 ? 14.431 3.296 -10.405 1.00 90.62 96 TYR A N 1
ATOM 763 C CA . TYR A 1 96 ? 14.944 2.025 -10.944 1.00 90.62 96 TYR A CA 1
ATOM 764 C C . TYR A 1 96 ? 13.854 1.091 -11.482 1.00 90.62 96 TYR A C 1
ATOM 766 O O . TYR A 1 96 ? 14.143 0.191 -12.269 1.00 90.62 96 TYR A O 1
ATOM 774 N N . ASN A 1 97 ? 12.609 1.281 -11.052 1.00 89.69 97 ASN A N 1
ATOM 775 C CA . ASN A 1 97 ? 11.472 0.457 -11.438 1.00 89.69 97 ASN A CA 1
ATOM 776 C C . ASN A 1 97 ? 10.222 1.345 -11.503 1.00 89.69 97 ASN A C 1
ATOM 778 O O . ASN A 1 97 ? 9.385 1.302 -10.603 1.00 89.69 97 ASN A O 1
ATOM 782 N N . PRO A 1 98 ? 10.097 2.201 -12.535 1.00 92.94 98 PRO A N 1
ATOM 783 C CA . PRO A 1 98 ? 9.084 3.249 -12.552 1.00 92.94 98 PRO A CA 1
ATOM 784 C C . PRO A 1 98 ? 7.684 2.725 -12.863 1.00 92.94 98 PRO A C 1
ATOM 786 O O . PRO A 1 98 ? 6.725 3.365 -12.465 1.00 92.94 98 PRO A O 1
ATOM 789 N N . LEU A 1 99 ? 7.525 1.578 -13.536 1.00 95.12 99 LEU A N 1
ATOM 790 C CA . LEU A 1 99 ? 6.201 0.988 -13.794 1.00 95.12 99 LEU A CA 1
ATOM 791 C C . LEU A 1 99 ? 6.082 -0.466 -13.291 1.00 95.12 99 LEU A C 1
ATOM 793 O O . LEU A 1 99 ? 6.166 -1.418 -14.080 1.00 95.12 99 LEU A O 1
ATOM 797 N N . PRO A 1 100 ? 5.868 -0.632 -11.971 1.00 92.88 100 PRO A N 1
ATOM 798 C CA . PRO A 1 100 ? 5.457 -1.820 -11.263 1.00 92.88 100 PRO A CA 1
ATOM 799 C C . PRO A 1 100 ? 4.367 -2.691 -11.851 1.00 92.88 100 PRO A C 1
ATOM 801 O O . PRO A 1 100 ? 3.217 -2.322 -11.631 1.00 92.88 100 PRO A O 1
ATOM 804 N N . ALA A 1 101 ? 4.615 -3.831 -12.487 1.00 95.31 101 ALA A N 1
ATOM 805 C CA . ALA A 1 101 ? 3.508 -4.728 -12.826 1.00 95.31 101 ALA A CA 1
ATOM 806 C C . ALA A 1 101 ? 3.944 -6.198 -12.754 1.00 95.31 101 ALA A C 1
ATOM 808 O O . ALA A 1 101 ? 5.034 -6.516 -13.236 1.00 95.31 101 ALA A O 1
ATOM 809 N N . PRO A 1 102 ? 3.127 -7.086 -12.156 1.00 95.50 102 PRO A N 1
ATOM 810 C CA . PRO A 1 102 ? 3.345 -8.526 -12.217 1.00 95.50 102 PRO A CA 1
ATOM 811 C C . PRO A 1 102 ? 3.295 -9.056 -13.655 1.00 95.50 102 PRO A C 1
ATOM 813 O O . PRO A 1 102 ? 2.394 -8.716 -14.426 1.00 95.50 102 PRO A O 1
ATOM 816 N N . ASP A 1 103 ? 4.212 -9.960 -13.999 1.00 94.25 103 ASP A N 1
ATOM 817 C CA . ASP A 1 103 ? 4.350 -10.501 -15.361 1.00 94.25 103 ASP A CA 1
ATOM 818 C C . ASP A 1 103 ? 3.082 -11.210 -15.864 1.00 94.25 103 ASP A C 1
ATOM 820 O O . ASP A 1 103 ? 2.748 -11.158 -17.051 1.00 94.25 103 ASP A O 1
ATOM 824 N N . GLY A 1 104 ? 2.314 -11.816 -14.953 1.00 95.44 104 GLY A N 1
ATOM 825 C CA . GLY A 1 104 ? 1.015 -12.414 -15.265 1.00 95.44 104 GLY A CA 1
ATOM 826 C C . GLY A 1 104 ? -0.009 -11.407 -15.804 1.00 95.44 104 GLY A C 1
ATOM 827 O O . GLY A 1 104 ? -0.841 -11.776 -16.630 1.00 95.44 104 GLY A O 1
ATOM 828 N N . TYR A 1 105 ? 0.060 -10.134 -15.398 1.00 94.81 105 TYR A N 1
ATOM 829 C CA . TYR A 1 105 ? -0.762 -9.070 -15.982 1.00 94.81 105 TYR A CA 1
ATOM 830 C C . TYR A 1 105 ? -0.168 -8.573 -17.301 1.00 94.81 105 TYR A C 1
ATOM 832 O O . TYR A 1 105 ? -0.886 -8.509 -18.295 1.00 94.81 105 TYR A O 1
ATOM 840 N N . ILE A 1 106 ? 1.146 -8.332 -17.347 1.00 96.00 106 ILE A N 1
ATOM 841 C CA . ILE A 1 106 ? 1.855 -7.844 -18.546 1.00 96.00 106 ILE A CA 1
ATOM 842 C C . ILE A 1 106 ? 1.652 -8.788 -19.741 1.00 96.00 106 ILE A C 1
ATOM 844 O O . ILE A 1 106 ? 1.393 -8.343 -20.860 1.00 96.00 106 ILE A O 1
ATOM 848 N N . SER A 1 107 ? 1.728 -10.102 -19.513 1.00 96.19 107 SER A N 1
ATOM 849 C CA . SER A 1 107 ? 1.597 -11.124 -20.563 1.00 96.19 107 SER A CA 1
ATOM 850 C C . SER A 1 107 ? 0.253 -11.084 -21.304 1.00 96.19 107 SER A C 1
ATOM 852 O O . SER A 1 107 ? 0.197 -11.432 -22.488 1.00 96.19 107 SER A O 1
ATOM 854 N N . LYS A 1 108 ? -0.811 -10.577 -20.662 1.00 97.38 108 LYS A N 1
ATOM 855 C CA . LYS A 1 108 ? -2.138 -10.380 -21.276 1.00 97.38 108 LYS A CA 1
ATOM 856 C C . LYS A 1 108 ? -2.121 -9.313 -22.373 1.00 97.38 108 LYS A C 1
ATOM 858 O O . LYS A 1 108 ? -2.984 -9.313 -23.247 1.00 97.38 108 LYS A O 1
ATOM 863 N N . PHE A 1 109 ? -1.109 -8.450 -22.368 1.00 97.25 109 PHE A N 1
ATOM 864 C CA . PHE A 1 109 ? -0.937 -7.337 -23.293 1.00 97.25 109 PHE A CA 1
ATOM 865 C C . PHE A 1 109 ? 0.243 -7.548 -24.252 1.00 97.25 109 PHE A C 1
ATOM 867 O O . PHE A 1 109 ? 0.860 -6.590 -24.714 1.00 97.25 109 PHE A O 1
ATOM 874 N N . SER A 1 110 ? 0.579 -8.798 -24.594 1.00 96.19 110 SER A N 1
ATOM 875 C CA . SER A 1 110 ? 1.683 -9.153 -25.517 1.00 96.19 110 SER A CA 1
ATOM 876 C C . SER A 1 110 ? 1.583 -8.522 -26.923 1.00 96.19 110 SER A C 1
ATOM 878 O O . SER A 1 110 ? 2.570 -8.435 -27.667 1.00 96.19 110 SER A O 1
ATOM 880 N N . TYR A 1 111 ? 0.398 -8.029 -27.288 1.00 97.31 111 TYR A N 1
ATOM 881 C CA . TYR A 1 111 ? 0.163 -7.269 -28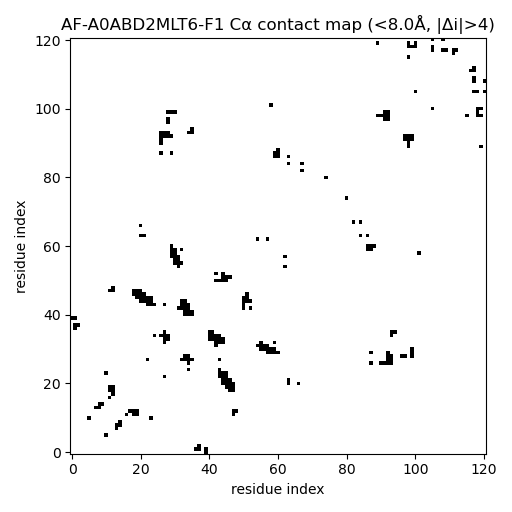.513 1.00 97.31 111 TYR A CA 1
ATOM 882 C C . TYR A 1 111 ? 0.696 -5.823 -28.453 1.00 97.31 111 TYR A C 1
ATOM 884 O O . TYR A 1 111 ? 1.005 -5.253 -29.500 1.00 97.31 111 TYR A O 1
ATOM 892 N N . ILE A 1 112 ? 0.872 -5.235 -27.263 1.00 98.00 112 ILE A N 1
ATOM 893 C CA . ILE A 1 112 ? 1.445 -3.894 -27.082 1.00 98.00 112 ILE A CA 1
ATOM 894 C C . ILE A 1 112 ? 2.971 -3.979 -27.186 1.00 98.00 112 ILE A C 1
ATOM 896 O O . ILE A 1 112 ? 3.633 -4.549 -26.326 1.00 98.00 112 ILE A O 1
ATOM 900 N N . LYS A 1 113 ? 3.546 -3.397 -28.245 1.00 96.88 113 LYS A N 1
ATOM 901 C CA . LYS A 1 113 ? 4.997 -3.469 -28.517 1.00 96.88 113 LYS A CA 1
ATOM 902 C C . LYS A 1 113 ? 5.836 -2.469 -27.726 1.00 96.88 113 LYS A C 1
ATOM 904 O O . LYS A 1 113 ? 7.019 -2.700 -27.508 1.00 96.88 113 LYS A O 1
ATOM 909 N N . ASN A 1 1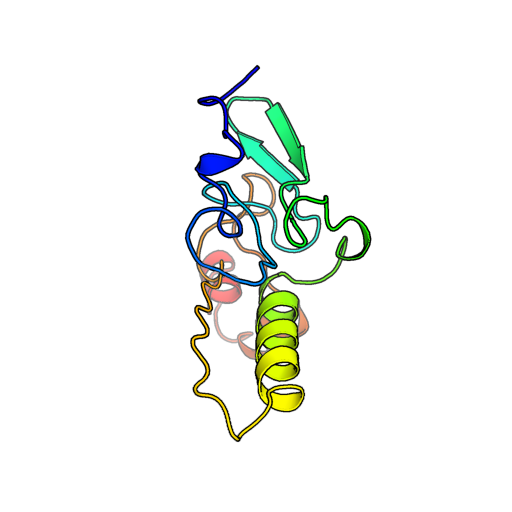14 ? 5.243 -1.351 -27.312 1.00 97.44 114 ASN A N 1
ATOM 910 C CA . ASN A 1 114 ? 5.939 -0.376 -26.484 1.00 97.44 114 ASN A CA 1
ATOM 911 C C . ASN A 1 114 ? 6.021 -0.898 -25.042 1.00 97.44 114 ASN A C 1
ATOM 913 O O . ASN A 1 114 ? 4.995 -1.014 -24.377 1.00 97.44 114 ASN A O 1
ATOM 917 N N . TYR A 1 115 ? 7.239 -1.183 -24.575 1.00 92.75 115 TYR A N 1
ATOM 918 C CA . TYR A 1 115 ? 7.508 -1.774 -23.260 1.00 92.75 115 TYR A CA 1
ATOM 919 C C . TYR A 1 115 ? 6.866 -0.988 -22.105 1.00 92.75 115 TYR A C 1
ATOM 921 O O . TYR A 1 115 ? 6.133 -1.546 -21.292 1.00 92.75 115 TYR A O 1
ATOM 929 N N . THR A 1 116 ? 7.075 0.328 -22.068 1.00 94.56 116 THR A N 1
ATOM 930 C CA . THR A 1 116 ? 6.527 1.216 -21.031 1.00 94.56 116 THR A CA 1
ATOM 931 C C . THR A 1 116 ? 4.999 1.211 -21.041 1.00 94.56 116 THR A C 1
ATOM 933 O O . THR A 1 116 ? 4.367 1.076 -19.997 1.00 94.56 116 THR A O 1
ATOM 936 N N . ARG A 1 117 ? 4.387 1.299 -22.229 1.00 96.19 117 ARG A N 1
ATOM 937 C CA . ARG A 1 117 ? 2.930 1.262 -22.382 1.00 96.19 117 ARG A CA 1
ATOM 938 C C . ARG A 1 117 ? 2.350 -0.089 -21.990 1.00 96.19 117 ARG A C 1
ATOM 940 O O . ARG A 1 117 ? 1.268 -0.114 -21.424 1.00 96.19 117 ARG A O 1
ATOM 947 N N . GLN A 1 118 ? 3.041 -1.183 -22.295 1.00 96.12 118 GLN A N 1
ATOM 948 C CA . GLN A 1 118 ? 2.591 -2.527 -21.953 1.00 96.12 118 GLN A CA 1
ATOM 949 C C . GLN A 1 118 ? 2.505 -2.720 -20.437 1.00 96.12 118 GLN A C 1
ATOM 951 O O . GLN A 1 118 ? 1.550 -3.314 -19.959 1.00 96.12 118 GLN A O 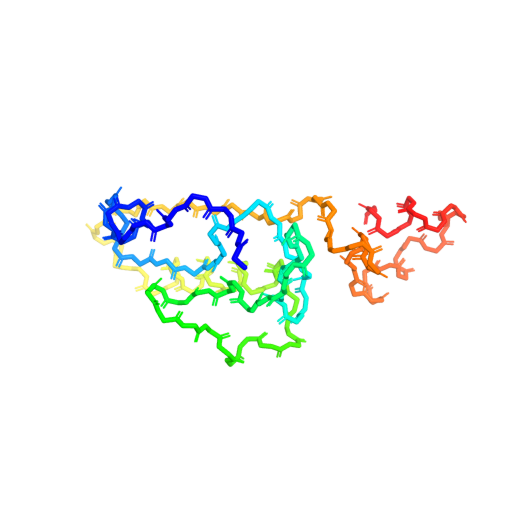1
ATOM 956 N N . ARG A 1 119 ? 3.473 -2.188 -19.682 1.00 94.44 119 ARG A N 1
ATOM 957 C CA . ARG A 1 119 ? 3.483 -2.266 -18.211 1.00 94.44 119 ARG A CA 1
ATOM 958 C C . ARG A 1 119 ? 2.477 -1.334 -17.537 1.00 94.44 119 ARG A C 1
ATOM 960 O O . ARG A 1 119 ? 2.120 -1.565 -16.391 1.00 94.44 119 ARG A O 1
ATOM 967 N N . PHE A 1 120 ? 2.061 -0.280 -18.231 1.00 94.06 120 PHE A N 1
ATOM 968 C CA . PHE A 1 120 ? 1.019 0.640 -17.776 1.00 94.06 120 PHE A CA 1
ATOM 969 C C . PHE A 1 120 ? -0.406 0.128 -18.060 1.00 94.06 120 PHE A C 1
ATOM 971 O O . PHE A 1 120 ? -1.351 0.615 -17.445 1.00 94.06 120 PHE A O 1
ATOM 978 N N . ALA A 1 121 ? -0.562 -0.768 -19.041 1.00 89.44 121 ALA A N 1
ATOM 979 C CA . ALA A 1 121 ? -1.851 -1.188 -19.591 1.00 89.44 121 ALA A CA 1
ATOM 980 C C . ALA A 1 121 ? -2.610 -2.195 -18.718 1.00 89.44 121 ALA A C 1
ATOM 982 O O . ALA A 1 121 ? -1.961 -2.972 -17.983 1.00 89.44 121 ALA A O 1
#

Sequence (121 aa):
MASGKLQKTYTPTFRGFDSHLGFWIGHQDYNDHTSESNGTWGLDMRKDMDLAKDLHGKYSTDIFTNRAVKVIDDHDKEKPLFLYVAHAAVHSGNSYNPLPAPDGYISKFSYIKNYTRQRFA

Solvent-accessible surface area (backbone atoms only — not comparable to full-atom values): 7611 Å² total; per-residue (Å²): 139,70,78,80,82,83,47,71,72,76,37,59,66,56,68,83,35,96,70,44,75,50,62,82,69,98,58,33,30,43,30,69,28,35,26,78,49,88,95,43,75,47,78,45,37,22,45,63,92,43,75,41,71,91,47,54,75,43,52,46,66,59,54,50,51,54,48,51,51,50,51,60,73,71,47,62,82,93,50,92,86,88,85,87,85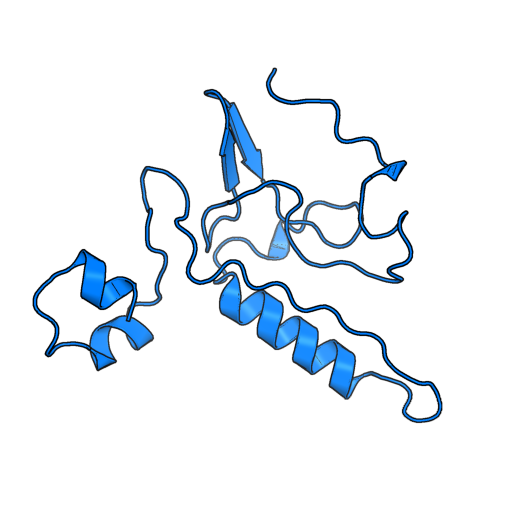,81,67,67,74,90,58,59,29,30,93,93,49,39,63,70,62,60,63,82,62,39,61,78,37,69,84,49,80,51,67,72,58,24,41,72,101

Mean predicted aligned error: 4.27 Å

Nearest PDB structures (foldseek):
  1fsu-assembly1_A  TM=8.971E-01  e=5.538E-07  Homo sapiens
  8q87-assembly1_BT  TM=2.099E-01  e=5.799E+00  Gallus gallus